Protein AF-A0A1E4PWI3-F1 (afdb_monomer_lite)

Structure (mmCIF, N/CA/C/O backbone):
data_AF-A0A1E4PWI3-F1
#
_entry.id   AF-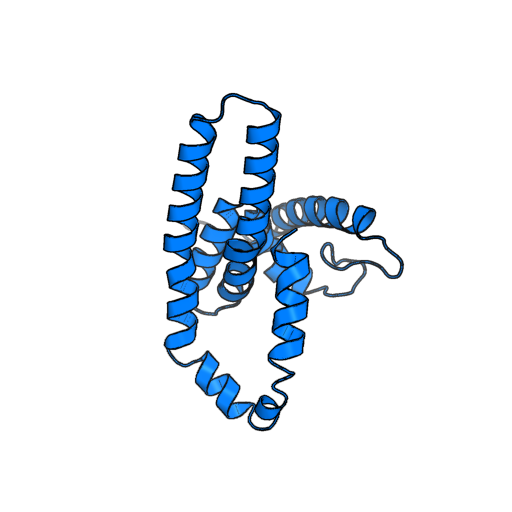A0A1E4PWI3-F1
#
loop_
_atom_site.group_PDB
_atom_site.id
_atom_site.type_symbol
_atom_site.label_atom_id
_atom_site.label_alt_id
_atom_site.label_comp_id
_atom_site.label_asym_id
_atom_site.label_entity_id
_atom_site.label_seq_id
_atom_site.pdbx_PDB_ins_code
_atom_site.Cartn_x
_atom_site.Cartn_y
_atom_site.Cartn_z
_atom_site.occupancy
_atom_site.B_iso_or_equiv
_atom_site.auth_seq_id
_atom_site.auth_comp_id
_atom_site.auth_asym_id
_atom_site.auth_atom_id
_atom_site.pdbx_PDB_model_num
ATOM 1 N N . M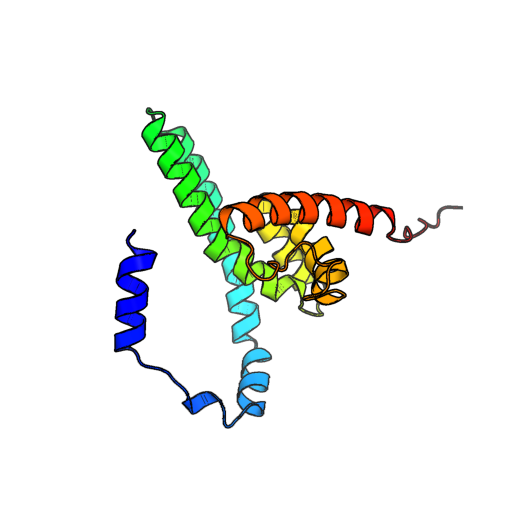ET A 1 1 ? -2.910 6.646 -17.441 1.00 45.66 1 MET A N 1
ATOM 2 C CA . MET A 1 1 ? -3.904 7.249 -18.360 1.00 45.66 1 MET A CA 1
ATOM 3 C C . MET A 1 1 ? -4.954 6.243 -18.835 1.00 45.66 1 MET A C 1
ATOM 5 O O . MET A 1 1 ? -6.121 6.591 -18.825 1.00 45.66 1 MET A O 1
ATOM 9 N N . PHE A 1 2 ? -4.589 4.995 -19.161 1.00 45.12 2 PHE A N 1
ATOM 10 C CA . PHE A 1 2 ? -5.542 3.964 -19.615 1.00 45.12 2 PHE A CA 1
ATOM 11 C C . PHE A 1 2 ? -6.634 3.614 -18.578 1.00 45.12 2 PHE A C 1
ATOM 13 O O . PHE A 1 2 ? -7.811 3.585 -18.911 1.00 45.12 2 PHE A O 1
ATOM 20 N N . ILE A 1 3 ? -6.262 3.452 -17.300 1.00 46.69 3 ILE A N 1
ATOM 21 C CA . ILE A 1 3 ? -7.195 3.076 -16.218 1.00 46.69 3 ILE A CA 1
ATOM 22 C C . ILE A 1 3 ? -8.233 4.179 -15.937 1.00 46.69 3 ILE A C 1
ATOM 24 O O . ILE A 1 3 ? -9.417 3.893 -15.855 1.00 46.69 3 ILE A O 1
ATOM 28 N N . PHE A 1 4 ? -7.825 5.448 -15.868 1.00 53.50 4 PHE A N 1
ATOM 29 C CA . PHE A 1 4 ? -8.735 6.563 -15.553 1.00 53.50 4 PHE A CA 1
ATOM 30 C C . PHE A 1 4 ? -9.595 7.040 -16.735 1.00 53.50 4 PHE A C 1
ATOM 32 O O . PHE A 1 4 ? -10.488 7.855 -16.536 1.00 53.50 4 PHE A O 1
ATOM 39 N N . GLY A 1 5 ? -9.320 6.567 -17.954 1.00 62.38 5 GLY A N 1
ATOM 40 C CA . GLY A 1 5 ? -10.117 6.876 -19.143 1.00 62.38 5 GLY A CA 1
ATOM 41 C C . GLY A 1 5 ? -11.059 5.739 -19.521 1.00 62.38 5 GLY A C 1
ATOM 42 O O . GLY A 1 5 ? -12.241 5.965 -19.706 1.00 62.38 5 GLY A O 1
ATOM 43 N N . VAL A 1 6 ? -10.559 4.506 -19.607 1.00 69.19 6 VAL A N 1
ATOM 44 C CA . VAL A 1 6 ? -11.345 3.375 -20.126 1.00 69.19 6 VAL A CA 1
ATOM 45 C C . VAL A 1 6 ? -12.308 2.816 -19.076 1.00 69.19 6 VAL A C 1
ATOM 47 O O . VAL A 1 6 ? -13.430 2.458 -19.417 1.00 69.19 6 VAL A O 1
ATOM 50 N N . VAL A 1 7 ? -11.910 2.780 -17.800 1.00 69.75 7 VAL A N 1
ATOM 51 C CA . VAL A 1 7 ? -12.739 2.188 -16.735 1.00 69.75 7 VAL A CA 1
ATOM 52 C C . VAL A 1 7 ? -14.051 2.952 -16.521 1.00 69.75 7 VAL A C 1
ATOM 54 O O . VAL A 1 7 ? -15.080 2.287 -16.534 1.00 69.75 7 VAL A O 1
ATOM 57 N N . PRO A 1 8 ? -14.088 4.301 -16.430 1.00 75.50 8 PRO A N 1
ATOM 58 C CA . PRO A 1 8 ? -15.359 5.026 -16.307 1.00 75.50 8 PRO A CA 1
ATOM 59 C C . PRO A 1 8 ? -16.309 4.807 -17.492 1.00 75.50 8 PRO A C 1
ATOM 61 O O . PRO A 1 8 ? -17.523 4.810 -17.324 1.00 75.50 8 PRO A O 1
ATOM 64 N N . TRP A 1 9 ? -15.763 4.600 -18.696 1.00 78.06 9 TRP A N 1
ATOM 65 C CA . TRP A 1 9 ? -16.561 4.313 -19.889 1.00 78.06 9 TRP A CA 1
ATOM 66 C C . TRP A 1 9 ? -17.122 2.890 -19.888 1.00 78.06 9 TRP A C 1
ATOM 68 O O . TRP A 1 9 ? -18.271 2.699 -20.269 1.00 78.06 9 TRP A O 1
ATOM 78 N N . ILE A 1 10 ? -16.342 1.897 -19.450 1.00 76.62 10 ILE A N 1
ATOM 79 C CA . ILE A 1 10 ? -16.829 0.518 -19.289 1.00 76.62 10 ILE A CA 1
ATOM 80 C C . ILE A 1 10 ? -17.890 0.453 -18.187 1.00 76.62 10 ILE A C 1
ATOM 82 O O . ILE A 1 10 ? -18.927 -0.162 -18.393 1.00 76.62 10 ILE A O 1
ATOM 86 N N . ASP A 1 11 ? -17.661 1.118 -17.057 1.00 74.38 11 ASP A N 1
ATOM 87 C CA . ASP A 1 11 ? -18.602 1.184 -15.934 1.00 74.38 11 ASP A CA 1
ATOM 88 C C . ASP A 1 11 ? -19.951 1.790 -16.365 1.00 74.38 11 ASP A C 1
ATOM 90 O O . ASP A 1 11 ? -21.010 1.208 -16.136 1.00 74.38 11 ASP A O 1
ATOM 94 N N . ALA A 1 12 ? -19.912 2.882 -17.139 1.00 77.00 12 ALA A N 1
ATOM 95 C CA . ALA A 1 12 ? -21.105 3.486 -17.732 1.00 77.00 12 ALA A CA 1
ATOM 96 C C . ALA A 1 12 ? -21.848 2.559 -18.717 1.00 77.00 12 ALA A C 1
ATOM 98 O O . ALA A 1 12 ? -23.065 2.676 -18.861 1.00 77.00 12 ALA A O 1
ATOM 99 N N . LEU A 1 13 ? -21.140 1.655 -19.404 1.00 82.00 13 LEU A N 1
ATOM 100 C CA . LEU A 1 13 ? -21.732 0.684 -20.332 1.00 82.00 13 LEU A CA 1
ATOM 101 C C . LEU A 1 13 ? -22.291 -0.556 -19.621 1.00 82.00 13 LEU A C 1
ATOM 103 O O . LEU A 1 13 ? -23.281 -1.119 -20.084 1.00 82.00 13 LEU A O 1
ATOM 107 N N . CYS A 1 14 ? -21.662 -0.985 -18.526 1.00 74.19 14 CYS A N 1
ATOM 108 C CA . CYS A 1 14 ? -22.090 -2.144 -17.743 1.00 74.19 14 CYS A CA 1
ATOM 109 C C . CYS A 1 14 ? -23.307 -1.843 -16.859 1.00 74.19 14 CYS A C 1
ATOM 111 O O . CYS A 1 14 ? -24.073 -2.757 -16.563 1.00 74.19 14 CYS A O 1
ATOM 113 N N . GLY A 1 15 ? -23.538 -0.572 -16.522 1.00 58.84 15 GLY A N 1
ATOM 114 C CA . GLY A 1 15 ? -24.704 -0.152 -15.755 1.00 58.84 15 GLY A CA 1
ATOM 115 C C . GLY A 1 15 ? -24.628 -0.538 -14.275 1.00 58.84 15 GLY A C 1
ATOM 116 O O . GLY A 1 15 ? -23.855 -1.388 -13.847 1.00 58.84 15 GLY A O 1
ATOM 117 N N . ASP A 1 16 ? -25.446 0.142 -13.480 1.00 60.47 16 ASP A N 1
ATOM 118 C CA . ASP A 1 16 ? -25.467 0.048 -12.022 1.00 60.47 16 ASP A CA 1
ATOM 119 C C . ASP A 1 16 ? -26.316 -1.163 -11.583 1.00 60.47 16 ASP A C 1
ATOM 121 O O . ASP A 1 16 ? -27.548 -1.142 -11.685 1.00 60.47 16 ASP A O 1
ATOM 125 N N . GLU A 1 17 ? -25.681 -2.251 -11.134 1.00 56.59 17 GLU A N 1
ATOM 126 C CA . GLU A 1 17 ? -26.370 -3.445 -10.621 1.00 56.59 17 GLU A CA 1
ATOM 127 C C . GLU A 1 17 ? -26.970 -3.197 -9.221 1.00 56.59 17 GLU A C 1
ATOM 129 O O . GLU A 1 17 ? -26.601 -3.825 -8.231 1.00 56.59 17 GLU A O 1
ATOM 134 N N . ARG A 1 18 ? -27.997 -2.345 -9.131 1.00 55.00 18 ARG A N 1
ATOM 135 C CA . ARG A 1 18 ? -28.796 -2.132 -7.900 1.00 55.00 18 ARG A CA 1
ATOM 136 C C . ARG A 1 18 ? -29.641 -3.343 -7.480 1.00 55.00 18 ARG A C 1
ATOM 138 O O . ARG A 1 18 ? -30.429 -3.270 -6.546 1.00 55.00 18 ARG A O 1
ATOM 145 N N . ARG A 1 19 ? -29.511 -4.482 -8.169 1.00 53.06 19 ARG A N 1
ATOM 146 C CA . ARG A 1 19 ? -30.303 -5.700 -7.919 1.00 53.06 19 ARG A CA 1
ATOM 147 C C . ARG A 1 19 ?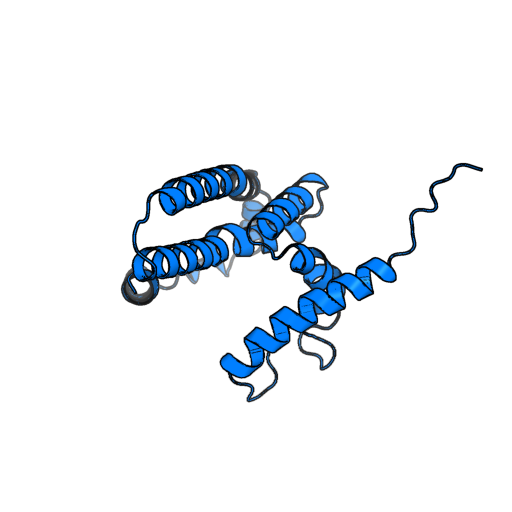 -29.843 -6.489 -6.684 1.00 53.06 19 ARG A C 1
ATOM 149 O O . ARG A 1 19 ? -30.503 -7.452 -6.314 1.00 53.06 19 ARG A O 1
ATOM 156 N N . ASN A 1 20 ? -28.716 -6.116 -6.075 1.00 53.38 20 ASN A N 1
ATOM 157 C CA . ASN A 1 20 ? -28.139 -6.798 -4.909 1.00 53.38 20 ASN A CA 1
ATOM 158 C C . ASN A 1 20 ? -28.580 -6.217 -3.552 1.00 53.38 20 ASN A C 1
ATOM 160 O O . ASN A 1 20 ? -28.211 -6.773 -2.519 1.00 53.38 20 ASN A O 1
ATOM 164 N N . GLU A 1 21 ? -29.345 -5.122 -3.528 1.00 54.31 21 GLU A N 1
ATOM 165 C CA . GLU A 1 21 ? -29.729 -4.444 -2.279 1.00 54.31 21 GLU A CA 1
ATOM 166 C C . GLU A 1 21 ? -30.790 -5.224 -1.472 1.00 54.31 21 GLU A C 1
ATOM 168 O O . GLU A 1 21 ? -30.822 -5.133 -0.245 1.00 54.31 21 GLU A O 1
ATOM 173 N N . ASP A 1 22 ? -31.596 -6.064 -2.133 1.00 56.25 22 ASP A N 1
ATOM 174 C CA . ASP A 1 22 ? -32.766 -6.717 -1.522 1.00 56.25 22 ASP A CA 1
ATOM 175 C C . ASP A 1 22 ? -32.448 -7.996 -0.718 1.00 56.25 22 ASP A C 1
ATOM 177 O O . ASP A 1 22 ? -33.294 -8.477 0.037 1.00 56.25 22 ASP A O 1
ATOM 181 N N . ASP A 1 23 ? -31.240 -8.563 -0.838 1.00 67.31 23 ASP A N 1
ATOM 182 C CA . ASP A 1 23 ? -30.878 -9.830 -0.182 1.00 67.31 23 ASP A CA 1
ATOM 183 C C . ASP A 1 23 ? -29.517 -9.740 0.524 1.00 67.31 23 ASP A C 1
ATOM 185 O O . ASP A 1 23 ? -28.556 -10.450 0.217 1.00 67.31 23 ASP A O 1
ATOM 189 N N . ALA A 1 24 ? -29.438 -8.865 1.531 1.00 65.88 24 ALA A N 1
ATOM 190 C CA . ALA A 1 24 ? -28.273 -8.742 2.412 1.00 65.88 24 ALA A CA 1
ATOM 191 C C . ALA A 1 24 ? -27.829 -10.101 2.995 1.00 65.88 24 ALA A C 1
ATOM 193 O O . ALA A 1 24 ? -26.640 -10.347 3.197 1.00 65.88 24 ALA A O 1
ATOM 194 N N . ALA A 1 25 ? -28.769 -11.027 3.211 1.00 67.69 25 ALA A N 1
ATOM 195 C CA . ALA A 1 25 ? -28.465 -12.380 3.658 1.00 67.69 25 ALA A CA 1
ATOM 196 C C . ALA A 1 25 ? -27.762 -13.216 2.571 1.00 67.69 25 ALA A C 1
ATOM 198 O O . ALA A 1 25 ? -26.878 -14.008 2.901 1.00 67.69 25 ALA A O 1
ATOM 199 N N . ALA A 1 26 ? -28.105 -13.060 1.288 1.00 69.12 26 ALA A N 1
ATOM 200 C CA . ALA A 1 26 ? -27.351 -13.657 0.184 1.00 69.12 26 ALA A CA 1
ATOM 201 C C . ALA A 1 26 ? -25.950 -13.059 0.042 1.00 69.12 26 ALA A C 1
ATOM 203 O O . ALA A 1 26 ? -25.005 -13.822 -0.153 1.00 69.12 26 ALA A O 1
ATOM 204 N N . VAL A 1 27 ? -25.797 -11.742 0.207 1.00 66.38 27 VAL A N 1
ATOM 205 C CA . VAL A 1 27 ? -24.485 -11.071 0.180 1.00 66.38 27 VAL A CA 1
ATOM 206 C C . VAL A 1 27 ? -23.578 -11.610 1.289 1.00 66.38 27 VAL A C 1
ATOM 208 O O . VAL A 1 27 ? -22.457 -12.028 1.013 1.00 66.38 27 VAL A O 1
ATOM 211 N N . ILE A 1 28 ? -24.092 -11.729 2.517 1.00 65.56 28 ILE A N 1
ATOM 212 C CA . ILE A 1 28 ? -23.359 -12.314 3.652 1.00 65.56 28 ILE A CA 1
ATOM 213 C C . ILE A 1 28 ? -23.011 -13.790 3.387 1.00 65.56 28 ILE A C 1
ATOM 215 O O . ILE A 1 28 ? -21.884 -14.223 3.629 1.00 65.56 28 ILE A O 1
ATOM 219 N N . ARG A 1 29 ? -23.947 -14.590 2.849 1.00 66.00 29 ARG A N 1
ATOM 220 C CA . ARG A 1 29 ? -23.676 -15.996 2.483 1.00 66.00 29 ARG A CA 1
ATOM 221 C C . ARG A 1 29 ? -22.589 -16.117 1.415 1.00 66.00 29 ARG A C 1
ATOM 223 O O . ARG A 1 29 ? -21.789 -17.047 1.484 1.00 66.00 29 ARG A O 1
ATOM 230 N N . LEU A 1 30 ? -22.567 -15.207 0.444 1.00 63.97 30 LEU A N 1
ATOM 231 C CA . LEU A 1 30 ? -21.543 -15.142 -0.592 1.00 63.97 30 LEU A CA 1
ATOM 232 C C . LEU A 1 30 ? -20.191 -14.741 -0.001 1.00 63.97 30 LEU A C 1
ATOM 234 O O . LEU A 1 30 ? -19.211 -15.419 -0.277 1.00 63.97 30 LEU A O 1
ATOM 238 N N . GLU A 1 31 ? -20.140 -13.733 0.870 1.00 61.88 31 GLU A N 1
ATOM 239 C CA . GLU A 1 31 ? -18.906 -13.298 1.536 1.00 61.88 31 GLU A CA 1
ATOM 240 C C . GLU A 1 31 ? -18.268 -14.420 2.374 1.00 61.88 31 GLU A C 1
ATOM 242 O O . GLU A 1 31 ? -17.049 -14.605 2.371 1.00 61.88 31 GLU A O 1
ATOM 247 N N . HIS A 1 32 ? -19.096 -15.229 3.043 1.00 63.72 32 HIS A N 1
ATOM 248 C CA . HIS A 1 32 ? -18.652 -16.412 3.783 1.00 63.72 32 HIS A CA 1
ATOM 249 C C . HIS A 1 32 ? -18.418 -17.650 2.905 1.00 63.72 32 HIS A C 1
ATOM 251 O O . HIS A 1 32 ? -17.838 -18.638 3.374 1.00 63.72 32 HIS A O 1
ATOM 257 N N . ALA A 1 33 ? -18.847 -17.638 1.641 1.00 66.88 33 ALA A N 1
ATOM 258 C CA . ALA A 1 33 ? -18.543 -18.721 0.723 1.00 66.88 33 ALA A CA 1
ATOM 259 C C . ALA A 1 33 ? -17.036 -18.722 0.446 1.00 66.88 33 ALA A C 1
ATOM 261 O O . ALA A 1 33 ? -16.418 -17.687 0.203 1.00 66.88 33 ALA A O 1
ATOM 262 N N . ARG A 1 34 ? -16.430 -19.916 0.428 1.00 65.19 34 ARG A N 1
ATOM 263 C CA . ARG A 1 34 ? -14.972 -20.115 0.276 1.00 65.19 34 ARG A CA 1
ATOM 264 C C . ARG A 1 34 ? -14.358 -19.429 -0.952 1.00 65.19 34 ARG A C 1
ATOM 266 O O . ARG A 1 34 ? -13.141 -19.301 -1.024 1.00 65.19 34 ARG A O 1
ATOM 273 N N . TYR A 1 35 ? -15.182 -19.001 -1.900 1.00 68.00 35 TYR A N 1
ATOM 274 C CA . TYR A 1 35 ? -14.797 -18.256 -3.088 1.00 68.00 35 TYR A CA 1
ATOM 275 C C . TYR A 1 35 ? -14.050 -16.952 -2.763 1.00 68.00 35 TYR A C 1
ATOM 277 O O . TYR A 1 35 ? -12.942 -16.755 -3.261 1.00 68.00 35 TYR A O 1
ATOM 285 N N . PHE A 1 36 ? -14.590 -16.106 -1.878 1.00 69.06 36 PHE A N 1
ATOM 286 C CA . PHE A 1 36 ? -14.015 -14.784 -1.598 1.00 69.06 36 PHE A CA 1
ATOM 287 C C . PHE A 1 36 ? -12.657 -14.850 -0.882 1.00 69.06 36 PHE A C 1
ATOM 289 O O . PHE A 1 36 ? -11.701 -14.276 -1.404 1.00 69.06 36 PHE A O 1
ATOM 296 N N . PRO A 1 37 ? -12.484 -15.607 0.222 1.00 71.31 37 PRO A N 1
ATOM 297 C CA . PRO A 1 37 ? -11.174 -15.750 0.863 1.00 71.31 37 PRO A CA 1
ATOM 298 C C . PRO A 1 37 ? -10.116 -16.362 -0.062 1.00 71.31 37 PRO A C 1
ATOM 300 O O . PRO A 1 37 ? -8.951 -15.970 -0.020 1.00 71.31 37 PRO A O 1
ATOM 303 N N . THR A 1 38 ? -10.512 -17.303 -0.929 1.00 75.62 38 THR A N 1
ATOM 304 C CA . THR A 1 38 ? -9.586 -17.951 -1.871 1.00 75.62 38 THR A CA 1
ATOM 305 C C . THR A 1 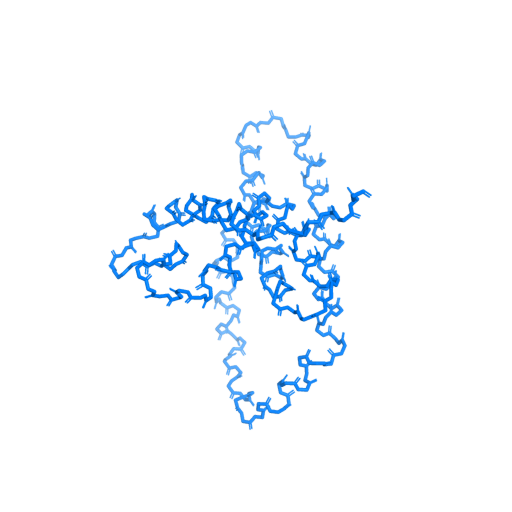38 ? -9.079 -16.962 -2.914 1.00 75.62 38 THR A C 1
ATOM 307 O O . THR A 1 38 ? -7.876 -16.899 -3.157 1.00 75.62 38 THR A O 1
ATOM 310 N N . LEU A 1 39 ? -9.967 -16.156 -3.503 1.00 76.81 39 LEU A N 1
ATOM 311 C CA . LEU A 1 39 ? -9.573 -15.121 -4.457 1.00 76.81 39 LEU A CA 1
ATOM 312 C C . LEU A 1 39 ? -8.639 -14.091 -3.822 1.00 76.81 39 LEU A C 1
ATOM 314 O O . LEU A 1 39 ? -7.586 -13.793 -4.382 1.00 76.81 39 LEU A O 1
ATOM 318 N N . THR A 1 40 ? -8.977 -13.603 -2.629 1.00 78.25 40 THR A N 1
ATOM 319 C CA . THR A 1 40 ? -8.155 -12.616 -1.919 1.00 78.25 40 THR A CA 1
ATOM 320 C C . THR A 1 40 ? -6.794 -13.195 -1.518 1.00 78.25 40 THR A C 1
ATOM 322 O O . THR A 1 40 ? -5.781 -12.502 -1.588 1.00 78.25 40 THR A O 1
ATOM 325 N N . ALA A 1 41 ? -6.724 -14.484 -1.173 1.00 81.06 41 ALA A N 1
ATOM 326 C CA . ALA A 1 41 ? -5.457 -15.163 -0.908 1.00 81.06 41 ALA A CA 1
ATOM 327 C C . ALA A 1 41 ? -4.607 -15.356 -2.178 1.00 81.06 41 ALA A C 1
ATOM 329 O O . ALA A 1 41 ? -3.387 -15.213 -2.110 1.00 81.06 41 ALA A O 1
ATOM 330 N N . LEU A 1 42 ? -5.222 -15.632 -3.336 1.00 87.44 42 LEU A N 1
ATOM 331 C CA . LEU A 1 42 ? -4.520 -15.786 -4.621 1.00 87.44 42 LEU A CA 1
ATOM 332 C C . LEU A 1 42 ? -3.872 -14.488 -5.113 1.00 87.44 42 LEU A C 1
ATOM 334 O O . LEU A 1 42 ? -2.868 -14.540 -5.824 1.00 87.44 42 LEU A O 1
ATOM 338 N N . VAL A 1 43 ? -4.380 -13.328 -4.695 1.00 89.81 43 VAL A N 1
ATOM 339 C CA . VAL A 1 43 ? -3.733 -12.039 -4.973 1.00 89.81 43 VAL A CA 1
ATOM 340 C C . VAL A 1 43 ? -2.306 -12.001 -4.427 1.00 89.81 43 VAL A C 1
ATOM 342 O O . VAL A 1 43 ? -1.436 -11.409 -5.058 1.00 89.81 43 VAL A O 1
ATOM 345 N N . VAL A 1 44 ? -2.029 -12.652 -3.294 1.00 92.75 44 VAL A N 1
ATOM 346 C CA . VAL A 1 44 ? -0.707 -12.617 -2.651 1.00 92.75 44 VAL A CA 1
ATOM 347 C C . VAL A 1 44 ? 0.401 -13.156 -3.563 1.00 92.75 44 VAL A C 1
ATOM 349 O O . VAL A 1 44 ? 1.314 -12.391 -3.880 1.00 92.75 44 VAL A O 1
ATOM 352 N N . PRO A 1 45 ? 0.367 -14.422 -4.031 1.00 94.19 45 PRO A N 1
ATOM 353 C CA . PRO A 1 45 ? 1.398 -14.925 -4.933 1.00 94.19 45 PRO A CA 1
ATOM 354 C C . PRO A 1 45 ? 1.416 -14.187 -6.277 1.00 94.19 45 PRO A C 1
ATOM 356 O O . PRO A 1 45 ? 2.496 -13.985 -6.829 1.00 94.19 45 PRO A O 1
ATOM 359 N N . VAL A 1 46 ? 0.262 -13.735 -6.786 1.00 94.38 46 VAL A N 1
ATOM 360 C CA . VAL A 1 46 ? 0.190 -12.963 -8.039 1.00 94.38 46 VAL A CA 1
ATOM 361 C C . VAL A 1 46 ? 0.925 -11.631 -7.905 1.00 94.38 46 VAL A C 1
ATOM 363 O O . VAL A 1 46 ? 1.777 -11.313 -8.733 1.00 94.38 46 VAL A O 1
ATOM 366 N N . TRP A 1 47 ? 0.642 -10.866 -6.849 1.00 95.62 47 TRP A N 1
ATOM 367 C CA . TRP A 1 47 ? 1.285 -9.581 -6.605 1.00 95.62 47 TRP A CA 1
ATOM 368 C C . TRP A 1 47 ? 2.777 -9.741 -6.319 1.00 95.62 47 TRP A C 1
ATOM 370 O O . TRP A 1 47 ? 3.577 -9.013 -6.894 1.00 95.62 47 TRP A O 1
ATOM 380 N N . LEU A 1 48 ? 3.182 -10.710 -5.493 1.00 95.81 48 LEU A N 1
ATOM 381 C CA . LEU A 1 48 ? 4.602 -10.929 -5.198 1.00 95.81 48 LEU A CA 1
ATOM 382 C C . LEU A 1 48 ? 5.386 -11.380 -6.437 1.00 95.81 48 LEU A C 1
ATOM 384 O O . LEU A 1 48 ? 6.506 -10.916 -6.650 1.00 95.81 48 LEU A O 1
ATOM 388 N N . GLY A 1 49 ? 4.794 -12.232 -7.279 1.00 97.00 49 GLY A N 1
ATOM 389 C CA . GLY A 1 49 ? 5.377 -12.619 -8.564 1.00 97.00 49 GLY A CA 1
ATOM 390 C C . GLY A 1 49 ? 5.499 -11.434 -9.523 1.00 97.00 49 GLY A C 1
ATOM 391 O O . GLY A 1 49 ? 6.559 -11.226 -10.117 1.00 97.00 49 GLY A O 1
ATOM 392 N N . LEU A 1 50 ? 4.450 -10.613 -9.628 1.00 96.75 50 LEU A N 1
ATOM 393 C CA . LEU A 1 50 ? 4.466 -9.396 -10.439 1.00 96.75 50 LEU A CA 1
ATOM 394 C C . LEU A 1 50 ? 5.503 -8.393 -9.930 1.00 96.75 50 LEU A C 1
ATOM 396 O O . LEU A 1 50 ? 6.253 -7.844 -10.728 1.00 96.75 50 LEU A O 1
ATOM 400 N N . LEU A 1 51 ? 5.584 -8.180 -8.617 1.00 97.12 51 LEU A N 1
ATOM 401 C CA . LEU A 1 51 ? 6.559 -7.290 -7.999 1.00 97.12 51 LEU A CA 1
ATOM 402 C C . LEU A 1 51 ? 7.986 -7.767 -8.281 1.00 97.12 51 LEU A C 1
ATOM 404 O O . LEU A 1 51 ? 8.806 -6.971 -8.727 1.00 97.12 51 LEU A O 1
ATOM 408 N N . ALA A 1 52 ? 8.265 -9.064 -8.114 1.00 97.62 52 ALA A N 1
ATOM 409 C CA . ALA A 1 52 ? 9.564 -9.646 -8.446 1.00 97.62 52 ALA A CA 1
ATOM 410 C C . ALA A 1 52 ? 9.919 -9.448 -9.930 1.00 97.62 52 ALA A C 1
ATOM 412 O O . ALA A 1 52 ? 11.040 -9.052 -10.254 1.00 97.62 52 ALA A O 1
ATOM 413 N N . TRP A 1 53 ? 8.958 -9.657 -10.835 1.00 97.62 53 TRP A N 1
ATOM 414 C CA . TRP A 1 53 ? 9.144 -9.391 -12.260 1.00 97.62 53 TRP A CA 1
ATOM 415 C C . TRP A 1 53 ? 9.380 -7.901 -12.551 1.00 97.62 53 TRP A C 1
ATOM 417 O O . TRP A 1 53 ? 10.294 -7.564 -13.304 1.00 97.62 53 TRP A O 1
ATOM 427 N N . CYS A 1 54 ? 8.621 -6.998 -11.922 1.00 96.81 54 CYS A N 1
ATOM 428 C CA . CYS A 1 54 ? 8.809 -5.554 -12.044 1.00 96.81 54 CYS A CA 1
ATOM 429 C C . CYS A 1 54 ? 10.200 -5.128 -11.567 1.00 96.81 54 CYS A C 1
ATOM 431 O O . CYS A 1 54 ? 10.846 -4.323 -12.239 1.00 96.81 54 CYS A O 1
ATOM 433 N N . THR A 1 55 ? 10.685 -5.685 -10.455 1.00 96.75 55 THR A N 1
ATOM 434 C CA . THR A 1 55 ? 12.042 -5.453 -9.944 1.00 96.75 55 THR A CA 1
ATOM 435 C C . THR A 1 55 ? 13.101 -5.975 -10.914 1.00 96.75 55 THR A C 1
ATOM 437 O O . THR A 1 55 ? 14.053 -5.259 -11.222 1.00 96.75 55 THR A O 1
ATOM 440 N N . ALA A 1 56 ? 12.924 -7.181 -11.461 1.00 97.69 56 ALA A N 1
ATOM 441 C CA . ALA A 1 56 ? 13.842 -7.742 -12.449 1.00 97.69 56 ALA A CA 1
ATOM 442 C C . ALA A 1 56 ? 13.880 -6.907 -13.742 1.00 97.69 56 ALA A C 1
ATOM 444 O O . ALA A 1 56 ? 14.954 -6.649 -14.283 1.00 97.69 56 ALA A O 1
ATOM 445 N N . ARG A 1 57 ? 12.725 -6.426 -14.227 1.00 97.31 57 ARG A N 1
ATOM 446 C CA . ARG A 1 57 ? 12.658 -5.524 -15.389 1.00 97.31 57 ARG A CA 1
ATOM 447 C C . ARG A 1 57 ? 13.302 -4.177 -15.117 1.00 97.31 57 ARG A C 1
ATOM 449 O O . ARG A 1 57 ? 14.018 -3.686 -15.987 1.00 97.31 57 ARG A O 1
ATOM 456 N N . PHE A 1 58 ? 13.099 -3.607 -13.933 1.00 96.94 58 PHE A N 1
ATOM 457 C CA . PHE A 1 58 ? 13.700 -2.330 -13.554 1.00 96.94 58 PHE A CA 1
ATOM 458 C C . PHE A 1 58 ? 15.228 -2.346 -13.709 1.00 96.94 58 PHE A C 1
ATOM 460 O O . PHE A 1 58 ? 15.790 -1.404 -14.258 1.00 96.94 58 PHE A O 1
ATOM 467 N N . ALA A 1 59 ? 15.881 -3.453 -13.333 1.00 95.62 59 ALA A N 1
ATOM 468 C CA . ALA A 1 59 ? 17.336 -3.620 -13.421 1.00 95.62 59 ALA A CA 1
ATOM 469 C C . ALA A 1 59 ? 17.909 -3.566 -14.853 1.00 95.62 59 ALA A C 1
ATOM 471 O O . ALA A 1 59 ? 19.120 -3.490 -15.029 1.00 95.62 59 ALA A O 1
ATOM 472 N N . THR A 1 60 ? 17.056 -3.611 -15.877 1.00 97.00 60 THR A N 1
ATOM 473 C CA . THR A 1 60 ? 17.468 -3.558 -17.289 1.00 97.00 60 THR A CA 1
ATOM 474 C C . THR A 1 60 ? 17.170 -2.217 -17.962 1.00 97.00 60 THR A C 1
ATOM 476 O O . THR A 1 60 ? 17.465 -2.056 -19.143 1.00 97.00 60 THR A O 1
ATOM 479 N N . LEU A 1 61 ? 16.527 -1.282 -17.254 1.00 96.25 61 LEU A N 1
ATOM 480 C CA . LEU A 1 61 ? 16.204 0.037 -17.790 1.00 96.25 61 LEU A CA 1
ATOM 481 C C . LEU A 1 61 ? 17.449 0.925 -17.754 1.00 96.25 61 LEU A C 1
ATOM 483 O O . LEU A 1 61 ? 18.067 1.110 -16.708 1.00 96.25 61 LEU A O 1
ATOM 487 N N . ASP A 1 62 ? 17.777 1.517 -18.892 1.00 96.12 62 ASP A N 1
ATOM 488 C CA . ASP A 1 62 ? 19.011 2.267 -19.139 1.00 96.12 62 ASP A CA 1
ATOM 489 C C . ASP A 1 62 ? 18.870 3.786 -18.955 1.00 96.12 62 ASP A C 1
ATOM 491 O O . ASP A 1 62 ? 19.869 4.499 -18.872 1.00 96.12 62 ASP A O 1
ATOM 495 N N . SER A 1 63 ? 17.641 4.297 -18.854 1.00 97.19 63 SER A N 1
ATOM 496 C CA . SER A 1 63 ? 17.370 5.732 -18.755 1.00 97.19 63 SER A CA 1
ATOM 497 C C . SER A 1 63 ? 16.563 6.105 -17.512 1.00 97.19 63 SER A C 1
ATOM 499 O O . SER A 1 63 ? 15.600 5.435 -17.129 1.00 97.19 63 SER A O 1
ATOM 501 N N . LEU A 1 64 ? 16.929 7.234 -16.894 1.00 96.88 64 LEU A N 1
ATOM 502 C CA . LEU A 1 64 ? 16.257 7.758 -15.702 1.00 96.88 64 LEU A CA 1
ATOM 503 C C . LEU A 1 64 ? 14.750 8.016 -15.922 1.00 96.88 64 LEU A C 1
ATOM 505 O O . LEU A 1 64 ? 13.966 7.618 -15.061 1.00 96.88 64 LEU A O 1
ATOM 509 N N . PRO A 1 65 ? 14.289 8.606 -17.047 1.00 97.19 65 PRO A N 1
ATOM 510 C CA . PRO A 1 65 ? 12.856 8.773 -17.287 1.00 97.19 65 PRO A CA 1
ATOM 511 C C . PRO A 1 65 ? 12.096 7.442 -17.343 1.00 97.19 65 PRO A C 1
ATOM 513 O O . PRO A 1 65 ? 11.007 7.339 -16.777 1.00 97.19 65 PRO A O 1
ATOM 516 N N . ALA A 1 66 ? 12.675 6.409 -17.970 1.00 95.31 66 ALA A N 1
ATOM 517 C CA . ALA A 1 66 ? 12.067 5.083 -18.019 1.00 95.31 66 ALA A CA 1
ATOM 518 C C . ALA A 1 66 ? 11.998 4.452 -16.623 1.00 95.31 66 ALA A C 1
ATOM 520 O O . ALA A 1 66 ? 10.957 3.925 -16.239 1.00 95.31 66 ALA A O 1
ATOM 521 N N . GLN A 1 67 ? 13.073 4.563 -15.838 1.00 97.19 67 GLN A N 1
ATOM 522 C CA . GLN A 1 67 ? 13.118 4.087 -14.455 1.00 97.19 67 GLN A CA 1
ATOM 523 C C . GLN A 1 67 ? 12.063 4.772 -13.576 1.00 97.19 67 GLN A C 1
ATOM 525 O O . GLN A 1 67 ? 11.312 4.092 -12.878 1.00 97.19 67 GLN A O 1
ATOM 530 N N . LEU A 1 68 ? 11.946 6.102 -13.646 1.00 97.50 68 LEU A N 1
ATOM 531 C CA . LEU A 1 68 ? 10.942 6.859 -12.892 1.00 97.50 68 LEU A CA 1
ATOM 532 C C . LEU A 1 68 ? 9.517 6.469 -13.298 1.00 97.50 68 LEU A C 1
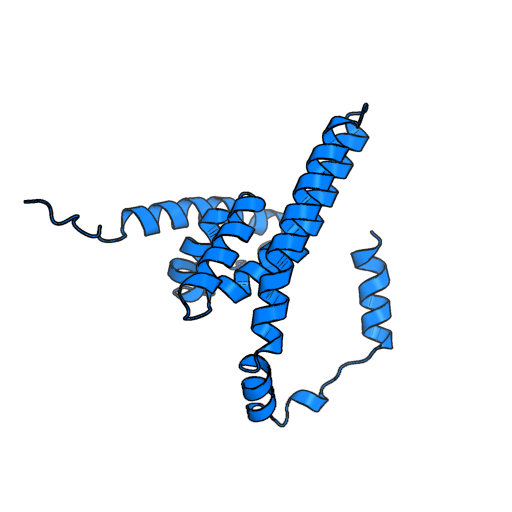ATOM 534 O O . LEU A 1 68 ? 8.689 6.175 -12.435 1.00 97.50 68 LEU A O 1
ATOM 538 N N . GLY A 1 69 ? 9.237 6.407 -14.603 1.00 96.19 69 GLY A N 1
ATOM 539 C CA . GLY A 1 69 ? 7.938 5.969 -15.115 1.00 96.19 69 GLY A CA 1
ATOM 540 C C . GLY A 1 69 ? 7.585 4.546 -14.674 1.00 96.19 69 GLY A C 1
ATOM 541 O O . GLY A 1 69 ? 6.438 4.278 -14.310 1.00 96.19 69 GLY A O 1
ATOM 542 N N . TRP A 1 70 ? 8.573 3.649 -14.634 1.00 97.00 70 TRP A N 1
ATOM 543 C CA . TRP A 1 70 ? 8.406 2.269 -14.183 1.00 97.00 70 TRP A CA 1
ATOM 544 C C . TRP A 1 70 ? 8.106 2.168 -12.687 1.00 97.00 70 TRP A C 1
ATOM 546 O O . TRP A 1 70 ? 7.181 1.455 -12.296 1.00 97.00 70 TRP A O 1
ATOM 556 N N . VAL A 1 71 ? 8.838 2.910 -11.849 1.00 96.44 71 VAL A N 1
ATOM 557 C CA . VAL A 1 71 ? 8.613 2.956 -10.394 1.00 96.44 71 VAL A CA 1
ATOM 558 C C . VAL A 1 71 ? 7.226 3.506 -10.081 1.00 96.44 71 VAL A C 1
ATOM 560 O O . VAL A 1 71 ? 6.487 2.888 -9.317 1.00 96.44 71 VAL A O 1
ATOM 563 N N . VAL A 1 72 ? 6.830 4.615 -10.716 1.00 95.88 72 VAL A N 1
ATOM 564 C CA . VAL A 1 72 ? 5.491 5.197 -10.539 1.00 95.88 72 VAL A CA 1
ATOM 565 C C . VAL A 1 72 ? 4.408 4.210 -10.975 1.00 95.88 72 VAL A C 1
ATOM 567 O O . VAL A 1 72 ? 3.448 3.992 -10.240 1.00 95.88 72 VAL A O 1
ATOM 570 N N . SER A 1 73 ? 4.573 3.564 -12.132 1.00 95.31 73 SER A N 1
ATOM 571 C CA . SER A 1 73 ? 3.603 2.582 -12.637 1.00 95.31 73 SER A CA 1
ATOM 572 C C . SER A 1 73 ? 3.475 1.376 -11.704 1.00 95.31 73 SER A C 1
ATOM 574 O O . SER A 1 73 ? 2.364 0.974 -11.365 1.00 95.31 73 SER A O 1
ATOM 576 N N . THR A 1 74 ? 4.605 0.841 -11.235 1.00 96.25 74 THR A N 1
ATOM 577 C CA . THR A 1 74 ? 4.640 -0.275 -10.278 1.00 96.25 74 THR A CA 1
ATOM 578 C C . THR A 1 74 ? 3.970 0.116 -8.961 1.00 96.25 74 THR A C 1
ATOM 580 O O . THR A 1 74 ? 3.180 -0.659 -8.429 1.00 96.25 74 THR A O 1
ATOM 583 N N . GLY A 1 75 ? 4.220 1.333 -8.466 1.00 95.00 75 GLY A N 1
ATOM 584 C CA . GLY A 1 75 ? 3.586 1.865 -7.259 1.00 95.00 75 GLY A CA 1
ATOM 585 C C . GLY A 1 75 ? 2.066 1.999 -7.385 1.00 95.00 75 GLY A C 1
ATOM 586 O O . GLY A 1 75 ? 1.343 1.575 -6.487 1.00 95.00 75 GLY A O 1
ATOM 587 N N . VAL A 1 76 ? 1.563 2.517 -8.514 1.00 93.88 76 VAL A N 1
ATOM 588 C CA . VAL A 1 76 ? 0.113 2.623 -8.776 1.00 93.88 76 VAL A CA 1
ATOM 589 C C . VAL A 1 76 ? -0.544 1.244 -8.805 1.00 93.88 76 VAL A C 1
ATOM 591 O O . VAL A 1 76 ? -1.577 1.044 -8.167 1.00 93.88 76 VAL A O 1
ATOM 594 N N . ILE A 1 77 ? 0.066 0.276 -9.497 1.00 93.75 77 ILE A N 1
ATOM 595 C CA . ILE A 1 77 ? -0.444 -1.100 -9.537 1.00 93.75 77 ILE A CA 1
ATOM 596 C C . ILE A 1 77 ? -0.409 -1.724 -8.136 1.00 93.75 77 ILE A C 1
ATOM 598 O O . ILE A 1 77 ? -1.376 -2.371 -7.747 1.00 93.75 77 ILE A O 1
ATOM 602 N N . GLY A 1 78 ? 0.647 -1.487 -7.353 1.00 95.06 78 GLY A N 1
ATOM 603 C CA . GLY A 1 78 ? 0.736 -1.950 -5.965 1.00 95.06 78 GLY A CA 1
ATOM 604 C C . GLY A 1 78 ? -0.339 -1.356 -5.060 1.00 95.06 78 GLY A C 1
ATOM 605 O O . GLY A 1 78 ? -0.899 -2.065 -4.228 1.00 95.06 78 GLY A O 1
ATOM 606 N N . GLY A 1 79 ? -0.709 -0.092 -5.267 1.00 91.69 79 GLY A N 1
ATOM 607 C CA . GLY A 1 79 ? -1.856 0.509 -4.588 1.00 91.69 79 GLY A CA 1
ATOM 608 C C . GLY A 1 79 ? -3.153 -0.263 -4.844 1.00 91.69 79 GLY A C 1
ATOM 609 O O . GLY A 1 79 ? -3.875 -0.593 -3.909 1.00 91.69 79 GLY A O 1
ATOM 610 N N . VAL A 1 80 ? -3.418 -0.624 -6.100 1.00 89.88 80 VAL A N 1
ATOM 611 C CA . VAL A 1 80 ? -4.655 -1.324 -6.483 1.00 89.88 80 VAL A CA 1
ATOM 612 C C . VAL A 1 80 ? -4.636 -2.801 -6.079 1.00 89.88 80 VAL A C 1
ATOM 614 O O . VAL A 1 80 ? -5.604 -3.288 -5.502 1.00 89.88 80 VAL A O 1
ATOM 617 N N . LEU A 1 81 ? -3.553 -3.521 -6.382 1.00 91.00 81 LEU A N 1
ATOM 618 C CA . LEU A 1 81 ? -3.479 -4.977 -6.222 1.00 91.00 81 LEU A CA 1
ATOM 619 C C . LEU A 1 81 ? -3.011 -5.426 -4.838 1.00 91.00 81 LEU A C 1
ATOM 621 O O . LEU A 1 81 ? -3.334 -6.540 -4.445 1.00 91.00 81 LEU A O 1
ATOM 625 N N . ALA A 1 82 ? -2.268 -4.606 -4.094 1.00 94.50 82 ALA A N 1
ATOM 626 C CA . ALA A 1 82 ? -1.787 -4.986 -2.767 1.00 94.50 82 ALA A CA 1
ATOM 627 C C . ALA A 1 82 ? -2.577 -4.303 -1.649 1.00 94.50 82 ALA A C 1
ATOM 629 O O . ALA A 1 82 ? -3.049 -4.993 -0.749 1.00 94.50 82 ALA A O 1
ATOM 630 N N . ILE A 1 83 ? -2.747 -2.973 -1.691 1.00 94.38 83 ILE A N 1
ATOM 631 C CA . ILE A 1 83 ? -3.363 -2.236 -0.572 1.00 94.38 83 ILE A CA 1
ATOM 632 C C . ILE A 1 83 ? -4.852 -2.572 -0.436 1.00 94.38 83 ILE A C 1
ATOM 634 O O . ILE A 1 83 ? -5.282 -2.876 0.675 1.00 94.38 83 ILE A O 1
ATOM 638 N N . ASN A 1 84 ? -5.628 -2.588 -1.528 1.00 91.94 84 ASN A N 1
ATOM 639 C CA . ASN A 1 84 ? -7.068 -2.878 -1.441 1.00 91.94 84 ASN A CA 1
ATOM 640 C C . ASN A 1 84 ? -7.353 -4.292 -0.898 1.00 91.94 84 ASN A C 1
ATOM 642 O O . ASN A 1 84 ? -8.114 -4.411 0.063 1.00 91.94 84 ASN A O 1
ATOM 646 N N . PRO A 1 85 ? -6.727 -5.371 -1.413 1.00 92.00 85 PRO A N 1
ATOM 647 C CA . PRO A 1 85 ? -6.958 -6.709 -0.870 1.00 92.00 85 PRO A CA 1
ATOM 648 C C . PRO A 1 85 ? -6.388 -6.859 0.542 1.00 92.00 85 PRO A C 1
ATOM 650 O O . PRO A 1 85 ? -6.970 -7.549 1.375 1.00 92.00 85 PRO A O 1
ATOM 653 N N . ALA A 1 86 ? -5.283 -6.175 0.857 1.00 94.56 86 ALA A N 1
ATOM 654 C CA . ALA A 1 86 ? -4.762 -6.166 2.214 1.00 94.56 86 ALA A CA 1
ATOM 655 C C . ALA A 1 86 ? -5.708 -5.499 3.213 1.00 94.56 86 ALA A C 1
ATOM 657 O O . ALA A 1 86 ? -5.830 -6.007 4.323 1.00 94.56 86 ALA A O 1
ATOM 658 N N . HIS A 1 87 ? -6.368 -4.400 2.833 1.00 93.50 87 HIS A N 1
ATOM 659 C CA . HIS A 1 87 ? -7.363 -3.721 3.663 1.00 93.50 87 HIS A CA 1
ATOM 660 C C . HIS A 1 87 ? -8.487 -4.678 4.073 1.00 93.50 87 HIS A C 1
ATOM 662 O O . HIS A 1 87 ? -8.851 -4.727 5.241 1.00 93.50 87 HIS A O 1
ATOM 668 N N . GLU A 1 88 ? -8.956 -5.508 3.146 1.00 91.19 88 GLU A N 1
ATOM 669 C CA . GLU A 1 88 ? -9.952 -6.533 3.451 1.00 91.19 88 GLU A CA 1
ATOM 670 C C . GLU A 1 88 ? -9.388 -7.620 4.382 1.00 91.19 88 GLU A C 1
ATOM 672 O O . GLU A 1 88 ? -9.984 -7.974 5.400 1.00 91.19 88 GLU A O 1
ATOM 677 N N . LEU A 1 89 ? -8.190 -8.127 4.075 1.00 91.62 89 LEU A N 1
ATOM 678 C CA . LEU A 1 89 ? -7.554 -9.215 4.823 1.00 91.62 89 LEU A CA 1
ATOM 679 C C . LEU A 1 89 ? -7.231 -8.859 6.279 1.00 91.62 89 LEU A C 1
ATOM 681 O O . LEU A 1 89 ? -7.280 -9.734 7.143 1.00 91.62 89 LEU A O 1
ATOM 685 N N . ILE A 1 90 ? -6.880 -7.604 6.575 1.00 93.00 90 ILE A N 1
ATOM 686 C CA . ILE A 1 90 ? -6.540 -7.185 7.945 1.00 93.00 90 ILE A CA 1
ATOM 687 C C . ILE A 1 90 ? -7.753 -7.122 8.881 1.00 93.00 90 ILE A C 1
ATOM 689 O O . ILE A 1 90 ? -7.545 -7.143 10.094 1.00 93.00 90 ILE A O 1
ATOM 693 N N . HIS A 1 91 ? -8.976 -7.089 8.338 1.00 91.19 91 HIS A N 1
ATOM 694 C CA . HIS A 1 91 ? -10.228 -7.097 9.107 1.00 91.19 91 HIS A CA 1
ATOM 695 C C . HIS A 1 91 ? -10.788 -8.496 9.361 1.00 91.19 91 HIS A C 1
ATOM 697 O O . HIS A 1 91 ? -11.687 -8.660 10.187 1.00 91.19 91 HIS A O 1
ATOM 703 N N . LYS A 1 92 ? -10.269 -9.526 8.683 1.00 87.31 92 LYS A N 1
ATOM 704 C CA . LYS A 1 92 ? -10.736 -10.902 8.876 1.00 87.31 92 LYS A CA 1
ATOM 705 C C . LYS A 1 92 ? -10.317 -11.447 10.246 1.00 87.31 92 LYS A C 1
ATOM 707 O O . LYS A 1 92 ? -9.256 -11.129 10.778 1.00 87.31 92 LYS A O 1
ATOM 712 N N . SER A 1 93 ? -11.166 -12.297 10.825 1.00 81.12 93 SER A N 1
ATOM 713 C CA . SER A 1 93 ? -11.019 -12.797 12.200 1.00 81.12 93 SER A CA 1
ATOM 714 C C . SER A 1 93 ? -10.070 -13.990 12.342 1.00 81.12 93 SER A C 1
ATOM 716 O O . SER A 1 93 ? -9.678 -14.340 13.460 1.00 81.12 93 SER A O 1
ATOM 718 N N . THR A 1 94 ? -9.687 -14.636 11.236 1.00 86.38 94 THR A N 1
ATOM 719 C CA . THR A 1 94 ? -8.713 -15.731 11.281 1.00 86.38 94 THR A CA 1
ATOM 720 C C . THR A 1 94 ? -7.304 -15.202 11.560 1.00 86.38 94 THR A C 1
ATOM 722 O O . THR A 1 94 ? -7.024 -14.012 11.472 1.00 86.38 94 THR A O 1
ATOM 725 N N . ARG A 1 95 ? -6.367 -16.087 11.919 1.00 83.88 95 ARG A N 1
ATOM 726 C CA . ARG A 1 95 ? -4.974 -15.677 12.180 1.00 83.88 95 ARG A CA 1
ATOM 727 C C . ARG A 1 95 ? -4.140 -15.502 10.909 1.00 83.88 95 ARG A C 1
ATOM 729 O O . ARG A 1 95 ? -3.190 -14.722 10.914 1.00 83.88 95 ARG A O 1
ATOM 736 N N . TRP A 1 96 ? -4.469 -16.232 9.845 1.00 87.69 96 TRP A N 1
ATOM 737 C CA . TRP A 1 96 ? -3.661 -16.277 8.625 1.00 87.69 96 TRP A CA 1
ATOM 738 C C . TRP A 1 96 ? -4.011 -15.153 7.650 1.00 87.69 96 TRP A C 1
ATOM 740 O O . TRP A 1 96 ? -3.107 -14.580 7.051 1.00 87.69 96 TRP A O 1
ATOM 750 N N . GLU A 1 97 ? -5.282 -14.770 7.537 1.00 90.50 97 GLU A N 1
ATOM 751 C CA . GLU A 1 97 ? -5.698 -13.703 6.617 1.00 90.50 97 GLU A CA 1
ATOM 752 C C . GLU A 1 97 ? -5.062 -12.345 6.978 1.00 90.50 97 GLU A C 1
ATOM 754 O O . GLU A 1 97 ? -4.390 -11.770 6.118 1.00 90.50 97 GLU A O 1
ATOM 759 N N . PRO A 1 98 ? -5.068 -11.871 8.242 1.00 92.31 98 PRO A N 1
ATOM 760 C CA . PRO A 1 98 ? -4.369 -10.638 8.599 1.00 92.31 98 PRO A CA 1
ATOM 761 C C . PRO A 1 98 ? -2.848 -10.728 8.445 1.00 92.31 98 PRO A C 1
ATOM 763 O O . PRO A 1 98 ? -2.182 -9.692 8.335 1.00 92.31 98 PRO A O 1
ATOM 766 N N . LEU A 1 99 ? -2.258 -11.929 8.492 1.00 92.25 99 LEU A N 1
ATOM 767 C CA . LEU A 1 99 ? -0.835 -12.118 8.197 1.00 92.25 99 LEU A CA 1
ATOM 768 C C . LEU A 1 99 ? -0.566 -11.866 6.710 1.00 92.25 99 LEU A C 1
ATOM 770 O O . LEU A 1 99 ? 0.351 -11.113 6.391 1.00 92.25 99 LEU A O 1
ATOM 774 N N . LEU A 1 100 ? -1.397 -12.420 5.824 1.00 93.75 100 LEU A N 1
ATOM 775 C CA . LEU A 1 100 ? -1.328 -12.180 4.382 1.00 93.75 100 LEU A CA 1
ATOM 776 C C . LEU A 1 100 ? -1.543 -10.700 4.040 1.00 93.75 100 LEU A C 1
ATOM 778 O O . LEU A 1 100 ? -0.764 -10.132 3.277 1.00 93.75 100 LEU A O 1
ATOM 782 N N . GLY A 1 101 ? -2.524 -10.045 4.668 1.00 94.50 101 GLY A N 1
ATOM 783 C CA . GLY A 1 101 ? -2.723 -8.600 4.522 1.00 94.50 101 GLY A CA 1
ATOM 784 C C . GLY A 1 101 ? -1.504 -7.795 4.989 1.00 94.50 101 GLY A C 1
ATOM 785 O O . GLY A 1 101 ? -1.059 -6.870 4.314 1.00 94.50 101 GLY A O 1
ATOM 786 N N . GLY A 1 102 ? -0.886 -8.198 6.104 1.00 94.88 102 GLY A N 1
ATOM 787 C CA . GLY A 1 102 ? 0.371 -7.610 6.573 1.00 94.88 102 GLY A CA 1
ATOM 788 C C . GLY A 1 102 ? 1.532 -7.797 5.588 1.00 94.88 102 GLY A C 1
ATOM 789 O O . GLY A 1 102 ? 2.298 -6.859 5.369 1.00 94.88 102 GLY A O 1
ATOM 790 N N . LEU A 1 103 ? 1.649 -8.973 4.966 1.00 95.19 103 LEU A N 1
ATOM 791 C CA . LEU A 1 103 ? 2.669 -9.267 3.955 1.00 95.19 103 LEU A CA 1
ATOM 792 C C . LEU A 1 103 ? 2.485 -8.391 2.708 1.00 95.19 103 LEU A C 1
ATOM 794 O O . LEU A 1 103 ? 3.450 -7.783 2.245 1.00 95.19 103 LEU A O 1
ATOM 798 N N . LEU A 1 104 ? 1.251 -8.268 2.212 1.00 96.25 104 LEU A N 1
ATOM 799 C CA . LEU A 1 104 ? 0.914 -7.386 1.093 1.00 96.25 104 LEU A CA 1
ATOM 800 C C . LEU A 1 104 ? 1.266 -5.927 1.403 1.00 96.25 104 LEU A C 1
ATOM 802 O O . LEU A 1 104 ? 1.988 -5.303 0.629 1.00 96.25 104 LEU A O 1
ATOM 806 N N . LEU A 1 105 ? 0.859 -5.398 2.561 1.00 96.44 105 LEU A N 1
ATOM 807 C CA . LEU A 1 105 ? 1.205 -4.028 2.967 1.00 96.44 105 LEU A CA 1
ATOM 808 C C . LEU A 1 105 ? 2.715 -3.826 3.110 1.00 96.44 105 LEU A C 1
ATOM 810 O O . LEU A 1 105 ? 3.241 -2.781 2.733 1.00 96.44 105 LEU A O 1
ATOM 814 N N . THR A 1 106 ? 3.432 -4.830 3.616 1.00 95.88 106 THR A N 1
ATOM 815 C CA . THR A 1 106 ? 4.897 -4.783 3.716 1.00 95.88 106 THR A CA 1
ATOM 816 C C . THR A 1 106 ? 5.547 -4.737 2.336 1.00 95.88 106 THR A C 1
ATOM 818 O O . THR A 1 106 ? 6.476 -3.959 2.136 1.00 95.88 106 THR A O 1
ATOM 821 N N . SER A 1 107 ? 5.031 -5.495 1.362 1.00 96.25 107 SER A N 1
ATOM 822 C CA . SER A 1 107 ? 5.576 -5.528 -0.004 1.00 96.25 107 SER A CA 1
ATOM 823 C C . SER A 1 107 ? 5.498 -4.183 -0.740 1.00 96.25 107 SER A C 1
ATOM 825 O O . SER A 1 107 ? 6.290 -3.936 -1.644 1.00 96.25 107 SER A O 1
ATOM 827 N N . VAL A 1 108 ? 4.587 -3.296 -0.327 1.00 95.19 108 VAL A N 1
ATOM 828 C CA . VAL A 1 108 ? 4.453 -1.924 -0.849 1.00 95.19 108 VAL A CA 1
ATOM 829 C C . VAL A 1 108 ? 4.994 -0.861 0.113 1.00 95.19 108 VAL A C 1
ATOM 831 O O . VAL A 1 108 ? 4.725 0.324 -0.054 1.00 95.19 108 VAL A O 1
ATOM 834 N N . GLY A 1 109 ? 5.752 -1.264 1.139 1.00 93.69 109 GLY A N 1
ATOM 835 C CA . GLY A 1 109 ? 6.381 -0.345 2.090 1.00 93.69 109 GLY A CA 1
ATOM 836 C C . GLY A 1 109 ? 5.411 0.354 3.049 1.00 93.69 109 GLY A C 1
ATOM 837 O O . GLY A 1 109 ? 5.779 1.354 3.660 1.00 93.69 109 GLY A O 1
ATOM 838 N N . TYR A 1 110 ? 4.187 -0.160 3.214 1.00 94.31 110 TYR A N 1
ATOM 839 C CA . TYR A 1 110 ? 3.126 0.472 4.005 1.00 94.31 110 TYR A CA 1
ATOM 840 C C . TYR A 1 110 ? 2.621 -0.402 5.165 1.00 94.31 110 TYR A C 1
ATOM 842 O O . TYR A 1 110 ? 1.451 -0.381 5.536 1.00 94.31 110 TYR A O 1
ATOM 850 N N . ALA A 1 111 ? 3.521 -1.168 5.789 1.00 93.12 111 ALA A N 1
ATOM 851 C CA . ALA A 1 111 ? 3.196 -2.104 6.873 1.00 93.12 111 ALA A CA 1
ATOM 852 C C . ALA A 1 111 ? 2.508 -1.448 8.090 1.00 93.12 111 ALA A C 1
ATOM 854 O O . ALA A 1 111 ? 1.637 -2.061 8.712 1.00 93.12 111 ALA A O 1
ATOM 855 N N . GLY A 1 112 ? 2.870 -0.198 8.413 1.00 92.94 112 GLY A N 1
ATOM 856 C CA . GLY A 1 112 ? 2.276 0.564 9.519 1.00 92.94 112 GLY A CA 1
ATOM 857 C C . GLY A 1 112 ? 0.763 0.753 9.384 1.00 92.94 112 GLY A C 1
ATOM 858 O O . GLY A 1 112 ? 0.065 0.794 10.399 1.00 92.94 112 GLY A O 1
ATOM 859 N N . PHE A 1 113 ? 0.250 0.739 8.148 1.00 94.62 113 PHE A N 1
ATOM 860 C CA . PHE A 1 113 ? -1.173 0.864 7.862 1.00 94.62 113 PHE A CA 1
ATOM 861 C C . PHE A 1 113 ? -1.996 -0.182 8.603 1.00 94.62 113 PHE A C 1
ATOM 863 O O . PHE A 1 113 ? -2.985 0.170 9.221 1.00 94.62 113 PHE A O 1
ATOM 870 N N . LYS A 1 114 ? -1.560 -1.447 8.664 1.00 94.81 114 LYS A N 1
ATOM 871 C CA . LYS A 1 114 ? -2.292 -2.497 9.396 1.00 94.81 114 LYS A CA 1
ATOM 872 C C . LYS A 1 114 ? -2.550 -2.115 10.857 1.00 94.81 114 LYS A C 1
ATOM 874 O O . LYS A 1 114 ? -3.614 -2.398 11.400 1.00 94.81 114 LYS A O 1
ATOM 879 N N . VAL A 1 115 ? -1.555 -1.520 11.512 1.00 93.88 115 VAL A N 1
ATOM 880 C CA . VAL A 1 115 ? -1.639 -1.140 12.925 1.00 93.88 115 VAL A CA 1
ATOM 881 C C . VAL A 1 115 ? -2.540 0.069 13.097 1.00 93.88 115 VAL A C 1
ATOM 883 O O . VAL A 1 115 ? -3.482 0.014 13.886 1.00 93.88 115 VAL A O 1
ATOM 886 N N . GLU A 1 116 ? -2.227 1.151 12.385 1.00 94.88 116 GLU A N 1
ATOM 887 C CA . GLU A 1 116 ? -2.952 2.409 12.524 1.00 94.88 116 GLU A CA 1
ATOM 888 C C . GLU A 1 116 ? -4.390 2.274 12.050 1.00 94.88 116 GLU A C 1
ATOM 890 O O . GLU A 1 116 ? -5.282 2.787 12.711 1.00 94.88 116 GLU A O 1
ATOM 895 N N . HIS A 1 117 ? -4.636 1.522 10.986 1.00 94.94 117 HIS A N 1
ATOM 896 C CA . HIS A 1 117 ? -5.964 1.395 10.424 1.00 94.94 117 HIS A CA 1
ATOM 897 C C . HIS A 1 117 ? -6.905 0.680 11.405 1.00 94.94 117 HIS A C 1
ATOM 899 O O . HIS A 1 117 ? -7.961 1.203 11.752 1.00 94.94 117 HIS A O 1
ATOM 905 N N . VAL A 1 118 ? -6.484 -0.473 11.940 1.00 91.62 118 VAL A N 1
ATOM 906 C CA . VAL A 1 118 ? -7.311 -1.299 12.840 1.00 91.62 118 VAL A CA 1
ATOM 907 C C . VAL A 1 118 ? -7.448 -0.694 14.242 1.00 91.62 118 VAL A C 1
ATOM 909 O O . VAL A 1 118 ? -8.520 -0.757 14.832 1.00 91.62 118 VAL A O 1
ATOM 912 N N . ARG A 1 119 ? -6.375 -0.122 14.809 1.00 91.00 119 ARG A N 1
ATOM 913 C CA . ARG A 1 119 ? -6.363 0.374 16.206 1.00 91.00 119 ARG A CA 1
ATOM 914 C C . ARG A 1 119 ? -6.423 1.894 16.348 1.00 91.00 119 ARG A C 1
ATOM 916 O O . ARG A 1 119 ? -6.494 2.394 17.467 1.00 91.00 119 ARG A O 1
ATOM 923 N N . GLY A 1 120 ? -6.336 2.624 15.246 1.00 91.19 120 GLY A N 1
ATOM 924 C CA . GLY A 1 120 ? -6.360 4.082 15.201 1.00 91.19 120 GLY A CA 1
ATOM 925 C C . GLY A 1 120 ? -7.567 4.586 14.424 1.00 91.19 120 GLY A C 1
ATOM 926 O O . GLY A 1 120 ? -8.493 5.098 15.046 1.00 91.19 120 GLY A O 1
ATOM 927 N N . HIS A 1 121 ? -7.553 4.419 13.099 1.00 93.44 121 HIS A N 1
ATOM 928 C CA . HIS A 1 121 ? -8.561 4.951 12.180 1.00 93.44 121 HIS A CA 1
ATOM 929 C C . HIS A 1 121 ? -9.969 4.458 12.513 1.00 93.44 121 HIS A C 1
ATOM 931 O O . HIS A 1 121 ? -10.827 5.282 12.787 1.00 93.44 121 HIS A O 1
ATOM 937 N N . HIS A 1 122 ? -10.206 3.143 12.596 1.00 93.31 122 HIS A N 1
ATOM 938 C CA . HIS A 1 122 ? -11.547 2.617 12.918 1.00 93.31 122 HIS A CA 1
ATOM 939 C C . HIS A 1 122 ? -12.088 3.089 14.267 1.00 93.31 122 HIS A C 1
ATOM 941 O O . HIS A 1 122 ? -13.293 3.251 14.429 1.00 93.31 122 HIS A O 1
ATOM 947 N N . LEU A 1 123 ? -11.202 3.340 15.233 1.00 90.62 123 LEU A N 1
ATOM 948 C CA . LEU A 1 123 ? -11.593 3.813 16.559 1.00 90.62 123 LEU A CA 1
ATOM 949 C C . LEU A 1 123 ? -11.981 5.301 16.567 1.00 90.62 123 LEU A C 1
ATOM 951 O O . LEU A 1 123 ? -12.799 5.709 17.384 1.00 90.62 123 LEU A O 1
ATOM 955 N N . HIS A 1 124 ? -11.397 6.102 15.676 1.00 88.69 124 HIS A N 1
ATOM 956 C CA . HIS A 1 124 ? -11.542 7.560 15.658 1.00 88.69 124 HIS A CA 1
ATOM 957 C C . HIS A 1 124 ? -12.089 8.078 14.323 1.00 88.69 124 HIS A C 1
ATOM 959 O O . HIS A 1 124 ? -11.911 9.246 14.007 1.00 88.69 124 HIS A O 1
ATOM 965 N N . VAL A 1 125 ? -12.707 7.224 13.504 1.00 90.31 125 VAL A N 1
ATOM 966 C CA . VAL A 1 125 ? -13.054 7.551 12.115 1.00 90.31 125 VAL A CA 1
ATOM 967 C C . VAL A 1 125 ? -13.851 8.855 12.032 1.00 90.31 125 VAL A C 1
ATOM 969 O O . VAL A 1 125 ? -14.796 9.075 12.788 1.00 90.31 125 VAL A O 1
ATOM 972 N N . ALA A 1 126 ? -13.436 9.740 11.123 1.00 86.75 126 ALA A N 1
ATOM 973 C CA . ALA A 1 126 ? -14.012 11.073 10.924 1.00 86.75 126 ALA A CA 1
ATOM 974 C C . ALA A 1 126 ? -13.958 12.028 12.143 1.00 86.75 126 ALA A C 1
ATOM 976 O O . ALA A 1 126 ? -14.606 13.077 12.123 1.00 86.75 126 ALA A O 1
ATOM 977 N N . THR A 1 127 ? -13.155 11.736 13.172 1.00 88.81 127 THR A N 1
ATOM 978 C CA . THR A 1 127 ? -12.869 12.672 14.271 1.00 88.81 127 THR A CA 1
ATOM 979 C C . THR A 1 127 ? -11.545 13.424 14.047 1.00 88.81 127 THR A C 1
ATOM 981 O O . THR A 1 127 ? -10.739 13.048 13.189 1.00 88.81 127 THR A O 1
ATOM 984 N N . PRO A 1 128 ? -11.267 14.509 14.799 1.00 85.38 128 PRO A N 1
ATOM 985 C CA . PRO A 1 128 ? -9.997 15.237 14.704 1.00 85.38 128 PRO A CA 1
ATOM 986 C C . PRO A 1 128 ? -8.742 14.390 14.979 1.00 85.38 128 PRO A C 1
ATOM 988 O O . PRO A 1 128 ? -7.646 14.751 14.527 1.00 85.38 128 PRO A O 1
ATOM 991 N N . GLU A 1 129 ? -8.891 13.296 15.728 1.00 84.31 129 GLU A N 1
ATOM 992 C CA . GLU A 1 129 ? -7.836 12.350 16.093 1.00 84.31 129 GLU A CA 1
ATOM 993 C C . GLU A 1 129 ? -7.471 11.390 14.949 1.00 84.31 129 GLU A C 1
ATOM 995 O O . GLU A 1 129 ? -6.381 10.807 14.972 1.00 84.31 129 GLU A O 1
ATOM 1000 N N . ASP A 1 130 ? -8.326 11.266 13.931 1.00 88.62 130 ASP A N 1
ATOM 1001 C CA . ASP A 1 130 ? -8.085 10.427 12.763 1.00 88.62 130 ASP A CA 1
ATOM 1002 C C . ASP A 1 130 ? -7.034 11.031 11.830 1.00 88.62 130 ASP A C 1
ATOM 1004 O O . ASP A 1 130 ? -7.169 12.123 11.266 1.00 88.62 130 ASP A O 1
ATOM 1008 N N . SER A 1 131 ? -5.949 10.291 11.630 1.00 83.88 131 SER A N 1
ATOM 1009 C CA . SER A 1 131 ? -4.916 10.658 10.669 1.00 83.88 131 SER A CA 1
ATOM 1010 C C . SER A 1 131 ? -5.327 10.440 9.221 1.00 83.88 131 SER A C 1
ATOM 1012 O O . SER A 1 131 ? -4.814 11.154 8.353 1.00 83.88 131 SER A O 1
ATOM 1014 N N . SER A 1 132 ? -6.222 9.486 8.986 1.00 89.44 132 SER A N 1
ATOM 1015 C CA . SER A 1 132 ? -6.519 8.898 7.684 1.00 89.44 132 SER A CA 1
ATOM 1016 C C . SER A 1 132 ? -7.833 9.407 7.077 1.00 89.44 132 SER A C 1
ATOM 1018 O O . SER A 1 132 ? -8.125 9.090 5.929 1.00 89.44 132 SER A O 1
ATOM 1020 N N . SER A 1 133 ? -8.570 10.275 7.781 1.00 91.25 133 SER A N 1
ATOM 1021 C CA . SER A 1 133 ? -9.679 11.057 7.215 1.00 91.25 133 SER A CA 1
ATOM 1022 C C . SER A 1 133 ? -9.226 12.434 6.725 1.00 91.25 133 SER A C 1
ATOM 1024 O O . SER A 1 133 ? -8.404 13.127 7.347 1.00 91.25 133 SER A O 1
ATOM 1026 N N . ALA A 1 134 ? -9.777 12.843 5.583 1.00 91.00 134 ALA A N 1
ATOM 1027 C CA . ALA A 1 134 ? -9.635 14.201 5.083 1.00 91.00 134 ALA A CA 1
ATOM 1028 C C . ALA A 1 134 ? -10.483 15.151 5.931 1.00 91.00 134 ALA A C 1
ATOM 1030 O O . ALA A 1 134 ? -11.610 14.836 6.314 1.00 91.00 134 ALA A O 1
ATOM 1031 N N . ARG A 1 135 ? -9.937 16.328 6.233 1.00 90.25 135 ARG A N 1
ATOM 1032 C CA . ARG A 1 135 ? -10.693 17.385 6.908 1.00 90.25 135 ARG A CA 1
ATOM 1033 C C . ARG A 1 135 ? -11.619 18.064 5.907 1.00 90.25 135 ARG A C 1
ATOM 1035 O O . ARG A 1 135 ? -11.329 18.114 4.712 1.00 90.25 135 ARG A O 1
ATOM 1042 N N . LEU A 1 136 ? -12.708 18.647 6.401 1.00 91.06 136 LEU A N 1
ATOM 1043 C CA . LEU A 1 136 ? -13.605 19.424 5.554 1.00 91.06 136 LEU A CA 1
ATOM 1044 C C . LEU A 1 136 ? -12.834 20.571 4.877 1.00 91.06 136 LEU A C 1
ATOM 1046 O O . LEU A 1 136 ? -12.174 21.362 5.550 1.00 91.06 136 LEU A O 1
ATOM 1050 N N . GLY A 1 137 ? -12.907 20.638 3.546 1.00 92.62 137 GLY A N 1
ATOM 1051 C CA . GLY A 1 137 ? -12.203 21.642 2.740 1.00 92.62 137 GLY A CA 1
ATOM 1052 C C . GLY A 1 137 ? -10.707 21.379 2.523 1.00 92.62 137 GLY A C 1
ATOM 1053 O O . GLY A 1 137 ? -10.024 22.216 1.937 1.00 92.62 137 GLY A O 1
ATOM 1054 N N . GLU A 1 138 ? -10.171 20.241 2.969 1.00 94.31 138 GLU A N 1
ATOM 1055 C CA . GLU A 1 138 ? -8.773 19.885 2.734 1.00 94.31 138 GLU A CA 1
ATOM 1056 C C . GLU A 1 138 ? -8.558 19.357 1.312 1.00 94.31 138 GLU A C 1
ATOM 1058 O O . GLU A 1 138 ? -9.258 18.459 0.845 1.00 94.31 138 GLU A O 1
ATOM 1063 N N . SER A 1 139 ? -7.556 19.897 0.617 1.00 96.00 139 SER A N 1
ATOM 1064 C CA . SER A 1 139 ? -7.188 19.406 -0.709 1.00 96.00 139 SER A CA 1
ATOM 1065 C C . SER A 1 139 ? -6.475 18.056 -0.622 1.00 96.00 139 SER A C 1
ATOM 1067 O O . SER A 1 139 ? -5.751 17.777 0.335 1.00 96.00 139 SER A O 1
ATOM 1069 N N . VAL A 1 140 ? -6.592 17.239 -1.672 1.00 93.00 140 VAL A N 1
ATOM 1070 C CA . VAL A 1 140 ? -5.891 15.944 -1.772 1.00 93.00 140 VAL A CA 1
ATOM 1071 C C . VAL A 1 140 ? -4.377 16.108 -1.587 1.00 93.00 140 VAL A C 1
ATOM 1073 O O . VAL A 1 140 ? -3.742 15.307 -0.905 1.00 93.00 140 VAL A O 1
ATOM 1076 N N . TYR A 1 141 ? -3.803 17.184 -2.127 1.00 93.94 141 TYR A N 1
ATOM 1077 C CA . TYR A 1 141 ? -2.370 17.472 -2.034 1.00 93.94 141 TYR A CA 1
ATOM 1078 C C . TYR A 1 141 ? -1.907 17.821 -0.614 1.00 93.94 141 TYR A C 1
ATOM 1080 O O . TYR A 1 141 ? -0.750 17.577 -0.283 1.00 93.94 141 TYR A O 1
ATOM 1088 N N . ALA A 1 142 ? -2.790 18.361 0.231 1.00 94.44 142 ALA A N 1
ATOM 1089 C CA . ALA A 1 142 ? -2.511 18.570 1.650 1.00 94.44 142 ALA A CA 1
ATOM 1090 C C . ALA A 1 142 ? -2.778 17.296 2.471 1.00 94.44 142 ALA A C 1
ATOM 1092 O O . ALA A 1 142 ? -1.988 16.937 3.348 1.00 94.44 142 ALA A O 1
ATOM 1093 N N . PHE A 1 143 ? -3.863 16.590 2.148 1.00 94.50 143 PHE A N 1
ATOM 1094 C CA . PHE A 1 143 ? -4.311 15.392 2.847 1.00 94.50 143 PHE A CA 1
ATOM 1095 C C . PHE A 1 143 ? -3.317 14.233 2.729 1.00 94.50 143 PHE A C 1
ATOM 1097 O O . PHE A 1 143 ? -2.882 13.704 3.749 1.00 94.50 143 PHE A O 1
ATOM 1104 N N . VAL A 1 144 ? -2.929 13.850 1.508 1.00 93.56 144 VAL A N 1
ATOM 1105 C CA . VAL A 1 144 ? -2.124 12.643 1.248 1.00 93.56 144 VAL A CA 1
ATOM 1106 C C . VAL A 1 144 ? -0.794 12.631 2.015 1.00 93.56 144 VAL A C 1
ATOM 1108 O O . VAL A 1 144 ? -0.573 11.690 2.780 1.00 93.56 144 VAL A O 1
ATOM 1111 N N . PRO A 1 145 ? 0.094 13.641 1.900 1.00 94.12 145 PRO A N 1
ATOM 1112 C CA . PRO A 1 145 ? 1.367 13.612 2.624 1.00 94.12 145 PRO A CA 1
ATOM 1113 C C . PRO A 1 145 ? 1.168 13.645 4.146 1.00 94.12 145 PRO A C 1
ATOM 1115 O O . PRO A 1 145 ? 1.879 12.954 4.880 1.00 94.12 145 PRO A O 1
ATOM 1118 N N . ARG A 1 146 ? 0.166 14.392 4.634 1.00 94.56 146 ARG A N 1
ATOM 1119 C CA . ARG A 1 146 ? -0.187 14.436 6.057 1.00 94.56 146 ARG A CA 1
ATOM 1120 C C . ARG A 1 146 ? -0.647 13.068 6.558 1.00 94.56 146 ARG A C 1
ATOM 1122 O O . ARG A 1 146 ? -0.213 12.648 7.632 1.00 94.56 146 ARG A O 1
ATOM 1129 N N . ALA A 1 147 ? -1.537 12.410 5.822 1.00 93.88 147 ALA A N 1
ATOM 1130 C CA . ALA A 1 147 ? -2.093 11.111 6.170 1.00 93.88 147 ALA A CA 1
ATOM 1131 C C . ALA A 1 147 ? -0.997 10.044 6.201 1.00 93.88 147 ALA A C 1
ATOM 1133 O O . ALA A 1 147 ? -0.853 9.365 7.212 1.00 93.88 147 ALA A O 1
ATOM 1134 N N . LEU A 1 148 ? -0.148 9.975 5.168 1.00 92.56 148 LEU A N 1
ATOM 1135 C CA . LEU A 1 148 ? 0.967 9.025 5.105 1.00 92.56 148 LEU A CA 1
ATOM 1136 C C . LEU A 1 148 ? 1.919 9.175 6.297 1.00 92.56 148 LEU A C 1
ATOM 1138 O O . LEU A 1 148 ? 2.199 8.200 6.996 1.00 92.56 148 LEU A O 1
ATOM 1142 N N . TRP A 1 149 ? 2.370 10.400 6.578 1.00 92.94 149 TRP A N 1
ATOM 1143 C CA . TRP A 1 149 ? 3.288 10.654 7.689 1.00 92.94 149 TRP A CA 1
ATOM 1144 C C . TRP A 1 149 ? 2.662 10.338 9.051 1.00 92.94 149 TRP A C 1
ATOM 1146 O O . TRP A 1 149 ? 3.269 9.677 9.899 1.00 92.94 149 TRP A O 1
ATOM 1156 N N . ARG A 1 150 ? 1.430 10.808 9.283 1.00 93.19 150 ARG A N 1
ATOM 1157 C CA . ARG A 1 150 ? 0.749 10.577 10.559 1.00 93.19 150 ARG A CA 1
ATOM 1158 C C . ARG A 1 150 ? 0.385 9.113 10.762 1.00 93.19 150 ARG A C 1
ATOM 1160 O O . ARG A 1 150 ? 0.477 8.662 11.897 1.00 93.19 150 ARG A O 1
ATOM 1167 N N . ASN A 1 151 ? 0.034 8.386 9.703 1.00 93.06 151 ASN A N 1
ATOM 1168 C CA . ASN A 1 151 ? -0.263 6.959 9.767 1.00 93.06 151 ASN A CA 1
ATOM 1169 C C . ASN A 1 151 ? 0.931 6.186 10.341 1.00 93.06 151 ASN A C 1
ATOM 1171 O O . ASN A 1 151 ? 0.797 5.516 11.363 1.00 93.06 151 ASN A O 1
ATOM 1175 N N . VAL A 1 152 ? 2.125 6.380 9.769 1.00 91.88 152 VAL A N 1
ATOM 1176 C CA . VAL A 1 152 ? 3.355 5.714 10.231 1.00 91.88 152 VAL A CA 1
ATOM 1177 C C . VAL A 1 152 ? 3.687 6.099 11.677 1.00 91.88 152 VAL A C 1
ATOM 1179 O O . VAL A 1 152 ? 3.942 5.233 12.517 1.00 91.88 152 VAL A O 1
ATOM 1182 N N . ARG A 1 153 ? 3.615 7.394 12.011 1.00 93.56 153 ARG A N 1
ATOM 1183 C CA . ARG A 1 153 ? 3.856 7.879 13.379 1.00 93.56 153 ARG A CA 1
ATOM 1184 C C . ARG A 1 153 ? 2.873 7.279 14.391 1.00 93.56 153 ARG A C 1
ATOM 1186 O O . ARG A 1 153 ? 3.281 6.883 15.484 1.00 93.56 153 ARG A O 1
ATOM 1193 N N . ASN A 1 154 ? 1.588 7.233 14.051 1.00 93.06 154 ASN A N 1
ATOM 1194 C CA . ASN A 1 154 ? 0.544 6.700 14.919 1.00 93.06 154 ASN A CA 1
ATOM 1195 C C . ASN A 1 154 ? 0.673 5.185 15.068 1.00 93.06 154 ASN A C 1
ATOM 1197 O O . ASN A 1 154 ? 0.539 4.690 16.184 1.00 93.06 154 ASN A O 1
ATOM 1201 N N . ALA A 1 155 ? 1.018 4.469 13.996 1.00 93.50 155 ALA A N 1
ATOM 1202 C CA . ALA A 1 155 ? 1.313 3.044 14.040 1.00 93.50 155 ALA A CA 1
ATOM 1203 C C . ALA A 1 155 ? 2.427 2.729 15.049 1.00 93.50 155 ALA A C 1
ATOM 1205 O O . ALA A 1 155 ? 2.246 1.878 15.919 1.00 93.50 155 ALA A O 1
ATOM 1206 N N . TRP A 1 156 ? 3.544 3.465 15.000 1.00 93.56 156 TRP A N 1
ATOM 1207 C CA . TRP A 1 156 ? 4.630 3.305 15.973 1.00 93.56 156 TRP A CA 1
ATOM 1208 C C . TRP A 1 156 ? 4.193 3.609 17.404 1.00 93.56 156 TRP A C 1
ATOM 1210 O O . TRP A 1 156 ? 4.516 2.848 18.313 1.00 93.56 156 TRP A O 1
ATOM 1220 N N . ARG A 1 157 ? 3.425 4.684 17.618 1.00 93.56 157 ARG A N 1
ATOM 1221 C CA . ARG A 1 157 ? 2.891 5.028 18.944 1.00 93.56 157 ARG A CA 1
ATOM 1222 C C . ARG A 1 157 ? 1.982 3.924 19.497 1.00 93.56 157 ARG A C 1
ATOM 1224 O O . ARG A 1 157 ? 2.100 3.578 20.668 1.00 93.56 157 ARG A O 1
ATOM 1231 N N . LEU A 1 158 ? 1.092 3.378 18.668 1.00 91.94 158 LEU A N 1
ATOM 1232 C CA . LEU A 1 158 ? 0.159 2.314 19.047 1.00 91.94 158 LEU A CA 1
ATOM 1233 C C . LEU A 1 158 ? 0.880 0.992 19.340 1.00 91.94 158 LEU A C 1
ATOM 1235 O O . LEU A 1 158 ? 0.507 0.297 20.281 1.00 91.94 158 LEU A O 1
ATOM 1239 N N . GLU A 1 159 ? 1.924 0.647 18.578 1.00 92.81 159 GLU A N 1
ATOM 1240 C CA . GLU A 1 159 ? 2.769 -0.510 18.903 1.00 92.81 159 GLU A CA 1
ATOM 1241 C C . GLU A 1 159 ? 3.563 -0.297 20.194 1.00 92.81 159 GLU A C 1
ATOM 1243 O O . GLU A 1 159 ? 3.633 -1.211 21.007 1.00 92.81 159 GLU A O 1
ATOM 1248 N N . ALA A 1 160 ? 4.112 0.896 20.437 1.00 92.12 160 ALA A N 1
ATOM 1249 C CA . ALA A 1 160 ? 4.851 1.185 21.668 1.00 92.12 160 ALA A CA 1
ATOM 1250 C C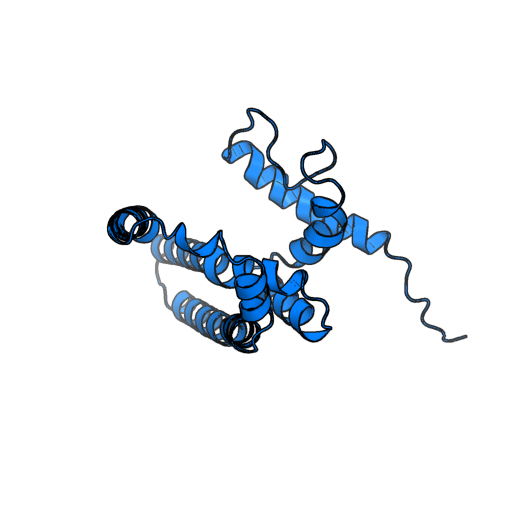 . ALA A 1 160 ? 3.970 1.109 22.929 1.00 92.12 160 ALA A C 1
ATOM 1252 O O . ALA A 1 160 ? 4.453 0.786 24.010 1.00 92.12 160 ALA A O 1
ATOM 1253 N N . GLN A 1 161 ? 2.675 1.405 22.793 1.00 90.31 161 GLN A N 1
ATOM 1254 C CA . GLN A 1 161 ? 1.684 1.297 23.867 1.00 90.31 161 GLN A CA 1
ATOM 1255 C C . GLN A 1 161 ? 1.104 -0.107 24.009 1.00 90.31 161 GLN A C 1
ATOM 1257 O O . GLN A 1 161 ? 0.379 -0.366 24.970 1.00 90.31 161 GLN A O 1
ATOM 1262 N N . ARG A 1 162 ? 1.387 -1.010 23.062 1.00 83.38 162 ARG A N 1
ATOM 1263 C CA . ARG A 1 162 ? 0.913 -2.386 23.123 1.00 83.38 162 ARG A CA 1
ATOM 1264 C C . ARG A 1 162 ? 1.498 -3.008 24.389 1.00 83.38 162 ARG A C 1
ATOM 1266 O O . ARG A 1 162 ? 2.721 -3.135 24.474 1.00 83.38 162 ARG A O 1
ATOM 1273 N N . PRO A 1 163 ? 0.666 -3.395 25.374 1.00 74.00 163 PRO A N 1
ATOM 1274 C CA . PRO A 1 163 ? 1.162 -4.079 26.552 1.00 74.00 163 PRO A CA 1
ATOM 1275 C C . PRO A 1 163 ? 1.931 -5.297 26.060 1.00 74.00 163 PRO A C 1
ATOM 1277 O O . PRO A 1 163 ? 1.377 -6.132 25.339 1.00 74.00 163 PRO A O 1
ATOM 1280 N N . GLY A 1 164 ? 3.229 -5.344 26.358 1.00 63.34 164 GLY A N 1
ATOM 1281 C CA . GLY A 1 164 ? 4.047 -6.473 25.964 1.00 63.34 164 GLY A CA 1
ATOM 1282 C C . GLY A 1 164 ? 3.378 -7.740 26.477 1.00 63.34 164 GLY A C 1
ATOM 1283 O O . GLY A 1 164 ? 2.960 -7.800 27.636 1.00 63.34 164 GLY A O 1
ATOM 1284 N N . VAL A 1 165 ? 3.302 -8.769 25.632 1.00 53.88 165 VAL A N 1
ATOM 1285 C CA . VAL A 1 165 ? 3.348 -10.129 26.162 1.00 53.88 165 VAL A CA 1
ATOM 1286 C C . VAL A 1 165 ? 4.600 -10.133 27.030 1.00 53.88 165 VAL A C 1
ATOM 1288 O O . VAL A 1 165 ? 5.711 -10.099 26.505 1.00 53.88 165 VAL A O 1
ATOM 1291 N N . ARG A 1 166 ? 4.432 -10.045 28.355 1.00 39.06 166 ARG A N 1
ATOM 1292 C CA . ARG A 1 166 ? 5.513 -10.349 29.282 1.00 39.06 166 ARG A CA 1
ATOM 1293 C C . ARG A 1 166 ? 5.920 -11.760 28.900 1.00 39.06 166 ARG A C 1
ATOM 1295 O O . ARG A 1 166 ? 5.145 -12.694 29.087 1.00 39.06 166 ARG A O 1
ATOM 1302 N N . CYS A 1 167 ? 7.069 -11.886 28.250 1.00 43.28 167 CYS A N 1
ATOM 1303 C CA . CYS A 1 167 ? 7.680 -13.172 28.003 1.00 43.28 167 CYS A CA 1
ATOM 1304 C C . CYS A 1 167 ? 7.953 -13.740 29.396 1.00 43.28 167 CYS A C 1
ATOM 1306 O O . CYS A 1 167 ? 8.798 -13.219 30.123 1.00 43.28 167 CYS A O 1
ATOM 1308 N N . GLY A 1 168 ? 7.130 -14.698 29.819 1.00 39.00 168 GLY A N 1
ATOM 1309 C CA . GLY A 1 168 ? 7.307 -15.415 31.068 1.00 39.00 168 GLY A CA 1
ATOM 1310 C C . GLY A 1 168 ? 8.524 -16.314 30.945 1.00 39.00 168 GLY A C 1
ATOM 1311 O O . GLY A 1 168 ? 8.391 -17.469 30.567 1.00 39.00 168 GLY A O 1
ATOM 1312 N N . TRP A 1 169 ? 9.689 -15.755 31.243 1.00 41.09 169 TRP A N 1
ATOM 1313 C CA . TRP A 1 169 ? 10.855 -16.485 31.718 1.00 41.09 169 TRP A CA 1
ATOM 1314 C C . TRP A 1 169 ? 11.332 -15.735 32.959 1.00 41.09 169 TRP A C 1
ATOM 1316 O O . TRP A 1 169 ? 12.123 -14.795 32.879 1.00 41.09 169 TRP A O 1
ATOM 1326 N N . SER A 1 170 ? 10.701 -16.077 34.081 1.00 37.41 170 SER A N 1
ATOM 1327 C CA . SER A 1 170 ? 11.312 -16.006 35.408 1.00 37.41 170 SER A CA 1
ATOM 1328 C C . SER A 1 170 ? 12.311 -17.141 35.555 1.00 37.41 170 SER A C 1
ATOM 1330 O O . SER A 1 170 ? 11.917 -18.262 35.152 1.00 37.41 170 SER A O 1
#

Foldseek 3Di:
DCCVPVVVVVDVVVDDPPVPPPCVVVVVVVCPPPVPLVVLLVLLVVLVVVLVVLVVVLVPDDDPVVNVVSVVVNLVVLCVSQQVSLVVQLPDPDPVSVVSSLSSCVSNVRNLCSQCVVPPCVVQPPHPSHLQDDDVPHDPVRNVVSSSVVSNVVSVVSVVPPPDPPPPDD

pLDDT: mean 84.39, std 15.4, range [37.41, 97.69]

Secondary structure (DSSP, 8-state):
-HHHHHHHHHHHHH---GGGTT-HHHHHHHHTSTHHHHHHHHHHHHHHHHHHHHHHHHTT--SHHHHHHHHHHHHHHHIIIIIHHHHHHHH-SSSSHHHHHHHHHHHTT-THHHHHIIIIIHHHTTSTT-SSSPPTT--HHHHHHHHHHHHHHHHHHHHHTS--------

Radius of gyration: 19.38 Å; chains: 1; bounding box: 52×42×56 Å

Sequence (170 aa):
MFIFGVVPWIDALCGDERRNEDDAAAVIRLEHARYFPTLTALVVPVWLGLLAWCTARFATLDSLPAQLGWVVSTGVIGGVLAINPAHELIHKSTRWEPLLGGLLLTSVGYAGFKVEHVRGHHLHVATPEDSSSARLGESVYAFVPRALWRNVRNAWRLEAQRPGVRCGWS